Protein AF-A0A2V7I0S9-F1 (afdb_monomer)

Mean predicted aligned error: 13.34 Å

Sequence (158 aa):
MRDRRISWRKALILVVAVLVGMGAWGIYAGQEAQAGFPFLFISHFKCYKTTGTPLNEQVRLFDRFHGGTPSPSTGGELVTVKGSHHFCTQVRAKCFPGDSCESPFTAGSLDNGLNCYKITPSGPPVGVTIPVDDQFAEQNLTVGTAQFLCTPARISVD

Solvent-accessible surface area (backbone atoms only — not comparable to full-atom values): 9548 Å² total; per-residue (Å²): 136,86,83,79,75,75,53,65,69,61,55,50,53,50,52,52,52,50,52,53,55,55,54,53,55,58,52,57,62,53,53,64,68,59,65,67,66,88,71,69,70,61,50,48,69,51,73,41,85,50,81,65,74,76,43,83,47,78,48,70,45,72,51,99,87,31,50,70,67,92,48,97,88,43,55,39,39,54,28,37,36,35,26,54,42,31,40,26,36,55,41,74,61,51,69,47,91,97,63,63,70,48,66,50,43,67,76,66,61,81,48,39,30,31,42,23,20,37,42,47,66,75,69,79,55,70,71,47,75,44,84,45,76,57,102,86,50,76,46,78,44,72,40,57,63,73,52,65,53,71,40,86,36,78,60,85,84,131

Nearest PDB structures (foldseek):
  8cpz-assembly1_E  TM=1.850E-01  e=3.091E+00  Photorhabdus luminescens
  8cq0-assembly1_B  TM=1.819E-01  e=4.711E+00  Photorhabdus luminescens
  6u2l-assembly1_A  TM=1.803E-01  e=6.131E+00  Homo sapiens

Secondary structure (DSSP, 8-state):
-------HHHHHHHHHHHHHHHHHHHHHHHHHGGG--GGGGS--EEEEE---PPP-EEEEE--SSS-SS--SSSSSEEEEEEEEEEEEEEPS-EE-TTSPEE-----S-TTEEEEEEEEEESS-----EEEEE-SS-EEEEE-----EEEEEEE----

Structure (mmCIF, N/CA/C/O backbone):
data_AF-A0A2V7I0S9-F1
#
_entry.id   AF-A0A2V7I0S9-F1
#
loop_
_atom_site.group_PDB
_atom_site.id
_atom_site.type_symbol
_atom_site.label_atom_id
_atom_site.label_alt_id
_atom_site.label_comp_id
_atom_site.label_asym_id
_atom_site.label_entity_id
_atom_site.label_seq_id
_atom_site.pdbx_PDB_ins_code
_atom_site.Cartn_x
_atom_site.Cartn_y
_atom_site.Cartn_z
_atom_site.occupancy
_atom_site.B_iso_or_equiv
_atom_site.auth_seq_id
_atom_site.auth_comp_id
_atom_site.auth_asym_id
_atom_site.auth_atom_id
_atom_site.pdbx_PDB_model_num
ATOM 1 N N . MET A 1 1 ? 8.572 66.537 -50.761 1.00 39.47 1 MET A N 1
ATOM 2 C CA . MET A 1 1 ? 8.629 65.072 -50.555 1.00 39.47 1 MET A CA 1
ATOM 3 C C . MET A 1 1 ? 9.836 64.758 -49.687 1.00 39.47 1 MET A C 1
ATOM 5 O O . MET A 1 1 ? 10.947 65.037 -50.109 1.00 39.47 1 MET A O 1
ATOM 9 N N . ARG A 1 2 ? 9.633 64.315 -48.439 1.00 45.53 2 ARG A N 1
ATOM 10 C CA . ARG A 1 2 ? 10.722 64.060 -47.481 1.00 45.53 2 ARG A CA 1
ATOM 11 C C . ARG A 1 2 ? 11.053 62.567 -47.524 1.00 45.53 2 ARG A C 1
ATOM 13 O O . ARG A 1 2 ? 10.282 61.751 -47.030 1.00 45.53 2 ARG A O 1
ATOM 20 N N . ASP A 1 3 ? 12.162 62.245 -48.176 1.00 48.94 3 ASP A N 1
ATOM 21 C CA . ASP A 1 3 ? 12.610 60.883 -48.454 1.00 48.94 3 ASP A CA 1
ATOM 22 C C . ASP A 1 3 ? 13.102 60.222 -47.151 1.00 48.94 3 ASP A C 1
ATOM 24 O O . ASP A 1 3 ? 14.186 60.514 -46.640 1.00 48.94 3 ASP A O 1
ATOM 28 N N . ARG A 1 4 ? 12.265 59.379 -46.531 1.00 55.69 4 ARG A N 1
ATOM 29 C CA . ARG A 1 4 ? 12.634 58.593 -45.341 1.00 55.69 4 ARG A CA 1
ATOM 30 C C . ARG A 1 4 ? 13.461 57.392 -45.796 1.00 55.69 4 ARG A C 1
ATOM 32 O O . ARG A 1 4 ? 12.965 56.270 -45.833 1.00 55.69 4 ARG A O 1
ATOM 39 N N . ARG A 1 5 ? 14.743 57.606 -46.105 1.00 56.19 5 ARG A N 1
ATOM 40 C CA . ARG A 1 5 ? 15.691 56.493 -46.248 1.00 56.19 5 ARG A CA 1
ATOM 41 C C . ARG A 1 5 ? 15.907 55.864 -44.877 1.00 56.19 5 ARG A C 1
ATOM 43 O O . ARG A 1 5 ? 16.675 56.360 -44.053 1.00 56.19 5 ARG A O 1
ATOM 50 N N . ILE A 1 6 ? 15.167 54.792 -44.610 1.00 57.88 6 ILE A N 1
ATOM 51 C CA . ILE A 1 6 ? 15.359 53.945 -43.436 1.00 57.88 6 ILE A CA 1
ATOM 52 C C . ILE A 1 6 ? 16.801 53.444 -43.493 1.00 57.88 6 ILE A C 1
ATOM 54 O O . ILE A 1 6 ? 17.189 52.706 -44.396 1.00 57.88 6 ILE A O 1
ATOM 58 N N . SER A 1 7 ? 17.618 53.924 -42.554 1.00 71.56 7 SER A N 1
ATOM 59 C CA . SER A 1 7 ? 19.013 53.518 -42.431 1.00 71.56 7 SER A CA 1
ATOM 60 C C . SER A 1 7 ? 19.060 52.003 -42.287 1.00 71.56 7 SER A C 1
ATOM 62 O O . SER A 1 7 ? 18.492 51.450 -41.347 1.00 71.56 7 SER A O 1
ATOM 64 N N . TRP A 1 8 ? 19.739 51.340 -43.219 1.00 58.81 8 TRP A N 1
ATOM 65 C CA . TRP A 1 8 ? 19.815 49.881 -43.297 1.00 58.81 8 TRP A CA 1
ATOM 66 C C . TRP A 1 8 ? 20.321 49.257 -41.987 1.00 58.81 8 TRP A C 1
ATOM 68 O O . TRP A 1 8 ? 19.844 48.212 -41.566 1.00 58.81 8 TRP A O 1
ATOM 78 N N . ARG A 1 9 ? 21.179 49.984 -41.256 1.00 61.41 9 ARG A N 1
ATOM 79 C CA . ARG A 1 9 ? 21.635 49.626 -39.904 1.00 61.41 9 ARG A CA 1
ATOM 80 C C . ARG A 1 9 ? 20.488 49.533 -38.891 1.00 61.41 9 ARG A C 1
ATOM 82 O O . ARG A 1 9 ? 20.485 48.628 -38.069 1.00 61.41 9 ARG A O 1
ATOM 89 N N . LYS A 1 10 ? 19.495 50.427 -38.960 1.00 62.34 10 LYS A N 1
ATOM 90 C CA . LYS A 1 10 ? 18.310 50.398 -38.083 1.00 62.34 10 LYS A CA 1
ATOM 91 C C . LYS A 1 10 ? 17.384 49.227 -38.419 1.00 62.34 10 LYS A C 1
ATOM 93 O O . LYS A 1 10 ? 16.833 48.625 -37.505 1.00 62.34 10 LYS A O 1
ATOM 98 N N . ALA A 1 11 ? 17.252 48.884 -39.702 1.00 67.38 11 ALA A N 1
ATOM 99 C CA . ALA A 1 11 ? 16.494 47.706 -40.127 1.00 67.38 11 ALA A CA 1
ATOM 100 C C . ALA A 1 11 ? 17.166 46.405 -39.653 1.00 67.38 11 ALA A C 1
ATOM 102 O O . ALA A 1 11 ? 16.497 45.524 -39.127 1.00 67.38 11 ALA A O 1
ATOM 103 N N . LEU A 1 12 ? 18.496 46.325 -39.752 1.00 70.12 12 LEU A N 1
ATOM 104 C CA . LEU A 1 12 ? 19.274 45.156 -39.333 1.00 70.12 12 LEU A CA 1
ATOM 105 C C . LEU A 1 12 ? 19.216 44.933 -37.814 1.00 70.12 12 LEU A C 1
ATOM 107 O O . LEU A 1 12 ? 19.025 43.808 -37.368 1.00 70.12 12 LEU A O 1
ATOM 111 N N . ILE A 1 13 ? 19.283 46.009 -37.021 1.00 69.81 13 ILE A N 1
ATOM 112 C CA . ILE A 1 13 ? 19.115 45.943 -35.559 1.00 69.81 13 ILE A CA 1
ATOM 113 C C . ILE A 1 13 ? 17.717 45.432 -35.185 1.00 69.81 13 ILE A C 1
ATOM 115 O O . ILE A 1 13 ? 17.594 44.601 -34.290 1.00 69.81 13 ILE A O 1
ATOM 119 N N . LEU A 1 14 ? 16.669 45.883 -35.884 1.00 67.44 14 LEU A N 1
ATOM 120 C CA . LEU A 1 14 ? 15.302 45.417 -35.633 1.00 67.44 14 LEU A CA 1
ATOM 121 C C . LEU A 1 14 ? 15.120 43.937 -35.984 1.00 67.44 14 LEU A C 1
ATOM 123 O O . LEU A 1 14 ? 14.502 43.211 -35.213 1.00 67.44 14 LEU A O 1
ATOM 127 N N . VAL A 1 15 ? 15.696 43.466 -37.093 1.00 67.31 15 VAL A N 1
ATOM 128 C CA . VAL A 1 15 ? 15.629 42.047 -37.482 1.00 67.31 15 VAL A CA 1
ATOM 129 C C . VAL A 1 15 ? 16.353 41.161 -36.466 1.00 67.31 15 VAL A C 1
ATOM 131 O O . VAL A 1 15 ? 15.804 40.146 -36.047 1.00 67.31 15 VAL A O 1
ATOM 134 N N . VAL A 1 16 ? 17.541 41.563 -36.004 1.00 65.75 16 VAL A N 1
ATOM 135 C CA . VAL A 1 16 ? 18.278 40.816 -34.971 1.00 65.75 16 VAL A CA 1
ATOM 136 C C . VAL A 1 16 ? 17.509 40.804 -33.646 1.00 65.75 16 VAL A C 1
ATOM 138 O O . VAL A 1 16 ? 17.393 39.752 -33.027 1.00 65.75 16 VAL A O 1
ATOM 141 N N . ALA A 1 17 ? 16.920 41.931 -33.232 1.00 63.31 17 ALA A N 1
ATOM 142 C CA . ALA A 1 17 ? 16.126 41.999 -32.004 1.00 63.31 17 ALA A CA 1
ATOM 143 C C . ALA A 1 17 ? 14.880 41.095 -32.055 1.00 63.31 17 ALA A C 1
ATOM 145 O O . ALA A 1 17 ? 14.563 40.431 -31.069 1.00 63.31 17 ALA A O 1
ATOM 146 N N . VAL A 1 18 ? 14.204 41.018 -33.207 1.00 59.91 18 VAL A N 1
ATOM 147 C CA . VAL A 1 18 ? 13.047 40.130 -33.405 1.00 59.91 18 VAL A CA 1
ATOM 148 C C . VAL A 1 18 ? 13.470 38.659 -33.404 1.00 59.91 18 VAL A C 1
ATOM 150 O O . VAL A 1 18 ? 12.821 37.849 -32.749 1.00 59.91 18 VAL A O 1
ATOM 153 N N . LEU A 1 19 ? 14.580 38.308 -34.062 1.00 57.56 19 LEU A N 1
ATOM 154 C CA . LEU A 1 19 ? 15.083 36.929 -34.090 1.00 57.56 19 LEU A CA 1
ATOM 155 C C . LEU A 1 19 ? 15.560 36.448 -32.709 1.00 57.56 19 LEU A C 1
ATOM 157 O O . LEU A 1 19 ? 15.292 35.308 -32.339 1.00 57.56 19 LEU A O 1
ATOM 161 N N . VAL A 1 20 ? 16.193 37.318 -31.912 1.00 58.31 20 VAL A N 1
ATOM 162 C CA . VAL A 1 20 ? 16.571 37.007 -30.520 1.00 58.31 20 VAL A CA 1
ATOM 163 C C . VAL A 1 20 ? 15.331 36.885 -29.625 1.00 58.31 20 VAL A C 1
ATOM 165 O O . VAL A 1 20 ? 15.254 35.965 -28.813 1.00 58.31 20 VAL A O 1
ATOM 168 N N . GLY A 1 21 ? 14.328 37.751 -29.807 1.00 55.81 21 GLY A N 1
ATOM 169 C CA . GLY A 1 21 ? 13.059 37.671 -29.077 1.00 55.81 21 GLY A CA 1
ATOM 170 C C . GLY A 1 21 ? 12.267 36.392 -29.377 1.00 55.81 21 GLY A C 1
ATOM 171 O O . GLY A 1 21 ? 11.754 35.762 -28.457 1.00 55.81 21 GLY A O 1
ATOM 172 N N . MET A 1 22 ? 12.218 35.964 -30.643 1.00 57.44 22 MET A N 1
ATOM 173 C CA . MET A 1 22 ? 11.533 34.733 -31.063 1.00 57.44 22 MET A CA 1
ATOM 174 C C . MET A 1 22 ? 12.296 33.461 -30.659 1.00 57.44 22 MET A C 1
ATOM 176 O O . MET A 1 22 ? 11.672 32.483 -30.251 1.00 57.44 22 MET A O 1
ATOM 180 N N . GLY A 1 23 ? 13.633 33.477 -30.701 1.00 51.59 23 GLY A N 1
ATOM 181 C CA . GLY A 1 23 ? 14.463 32.364 -30.227 1.00 51.59 23 GLY A CA 1
ATOM 182 C C . GLY A 1 23 ? 14.363 32.141 -28.715 1.00 51.59 23 GLY A C 1
ATOM 183 O O . GLY A 1 23 ? 14.367 31.000 -28.265 1.00 51.59 23 GLY A O 1
ATOM 184 N N . ALA A 1 24 ? 14.197 33.211 -27.929 1.00 50.34 24 ALA A N 1
ATOM 185 C CA . ALA A 1 24 ? 14.044 33.105 -26.481 1.00 50.34 24 ALA A CA 1
ATOM 186 C C . ALA A 1 24 ? 12.728 32.415 -26.077 1.00 50.34 24 ALA A C 1
ATOM 188 O O . ALA A 1 24 ? 12.737 31.589 -25.171 1.00 50.34 24 ALA A O 1
ATOM 189 N N . TRP A 1 25 ? 11.610 32.681 -26.765 1.00 48.59 25 TRP A N 1
ATOM 190 C CA . TRP A 1 25 ? 10.306 32.077 -26.436 1.00 48.59 25 TRP A CA 1
ATOM 191 C C . TRP A 1 25 ? 10.246 30.573 -26.745 1.00 48.59 25 TRP A C 1
ATOM 193 O O . TRP A 1 25 ? 9.629 29.818 -25.995 1.00 48.59 25 TRP A O 1
ATOM 203 N N . GLY A 1 26 ? 10.931 30.122 -27.802 1.00 46.56 26 GLY A N 1
ATOM 204 C CA . GLY A 1 26 ? 11.018 28.698 -28.150 1.00 46.56 26 GLY A CA 1
ATOM 205 C C . GLY A 1 26 ? 11.788 27.851 -27.128 1.00 46.56 26 GLY A C 1
ATOM 206 O O . GLY A 1 26 ? 11.513 26.662 -26.994 1.00 46.56 26 GLY A O 1
ATOM 207 N N . ILE A 1 27 ? 12.708 28.457 -26.369 1.00 48.94 27 ILE A N 1
ATOM 208 C CA . ILE A 1 27 ? 13.489 27.762 -25.332 1.00 48.94 27 ILE A CA 1
ATOM 209 C C . ILE A 1 27 ? 12.665 27.593 -24.044 1.00 48.94 27 ILE A C 1
ATOM 211 O O . ILE A 1 27 ? 12.724 26.532 -23.425 1.00 48.94 27 ILE A O 1
ATOM 215 N N . TYR A 1 28 ? 11.826 28.571 -23.677 1.00 47.78 28 TYR A N 1
ATOM 216 C CA . TYR A 1 28 ? 10.944 28.448 -22.505 1.00 47.78 28 TYR A CA 1
ATOM 217 C C . TYR A 1 28 ? 9.841 27.395 -22.700 1.00 47.78 28 TYR A C 1
ATOM 219 O O . TYR A 1 28 ? 9.570 26.628 -21.781 1.00 47.78 28 TYR A O 1
ATOM 227 N N . ALA A 1 29 ? 9.264 27.280 -23.903 1.00 47.88 29 ALA A N 1
ATOM 228 C CA . ALA A 1 29 ? 8.284 26.228 -24.204 1.00 47.88 29 ALA A CA 1
ATOM 229 C C . ALA A 1 29 ? 8.909 24.814 -24.244 1.00 47.88 29 ALA A C 1
ATOM 231 O O . ALA A 1 29 ? 8.235 23.828 -23.957 1.00 47.88 29 ALA A O 1
ATOM 232 N N . GLY A 1 30 ? 10.208 24.707 -24.555 1.00 42.78 30 GLY A N 1
ATOM 233 C CA . GLY A 1 30 ? 10.956 23.446 -24.504 1.00 42.78 30 GLY A CA 1
ATOM 234 C C . GLY A 1 30 ? 11.322 22.992 -23.086 1.00 42.78 30 GLY A C 1
ATOM 235 O O . GLY A 1 30 ? 11.440 21.791 -22.849 1.00 42.78 30 GLY A O 1
ATOM 236 N N . GLN A 1 31 ? 11.453 23.918 -22.128 1.00 44.06 31 GLN A N 1
ATOM 237 C CA . GLN A 1 31 ? 11.723 23.574 -20.725 1.00 44.06 31 GLN A CA 1
ATOM 238 C C . GLN A 1 31 ? 10.498 23.008 -19.995 1.00 44.06 31 GLN A C 1
ATOM 240 O O . GLN A 1 31 ? 10.674 22.169 -19.114 1.00 44.06 31 GLN A O 1
ATOM 245 N N . GLU A 1 32 ? 9.269 23.376 -20.376 1.00 46.78 32 GLU A N 1
ATOM 246 C CA . GLU A 1 32 ? 8.067 22.743 -19.803 1.00 46.78 32 GLU A CA 1
ATOM 247 C C . GLU A 1 32 ? 7.857 21.304 -20.306 1.00 46.78 32 GLU A C 1
ATOM 249 O O . GLU A 1 32 ? 7.313 20.473 -19.583 1.00 46.78 32 GLU A O 1
ATOM 254 N N . ALA A 1 33 ? 8.393 20.950 -21.481 1.00 45.28 33 ALA A N 1
ATOM 255 C CA . ALA A 1 33 ? 8.423 19.563 -21.954 1.00 45.28 33 ALA A CA 1
ATOM 256 C C . ALA A 1 33 ? 9.435 18.680 -21.188 1.00 45.28 33 ALA A C 1
ATOM 258 O O . ALA A 1 33 ? 9.330 17.456 -21.226 1.00 45.28 33 ALA A O 1
ATOM 259 N N . GLN A 1 34 ? 10.385 19.277 -20.455 1.00 44.62 34 GLN A N 1
ATOM 260 C CA . GLN A 1 34 ? 11.312 18.566 -19.560 1.00 44.62 34 GLN A CA 1
ATOM 261 C C . GLN A 1 34 ? 10.822 18.489 -18.103 1.00 44.62 34 GLN A C 1
ATOM 263 O O . GLN A 1 34 ? 11.542 17.991 -17.240 1.00 44.62 34 GLN A O 1
ATOM 268 N N . ALA A 1 35 ? 9.593 18.933 -17.818 1.00 41.41 35 ALA A N 1
ATOM 269 C CA . ALA A 1 35 ? 8.934 18.702 -16.532 1.00 41.41 35 ALA A CA 1
ATOM 270 C C . ALA A 1 35 ? 8.202 17.341 -16.449 1.00 41.41 35 ALA A C 1
ATOM 272 O O . ALA A 1 35 ? 7.577 17.043 -15.432 1.00 41.41 35 ALA A O 1
ATOM 273 N N . GLY A 1 36 ? 8.300 16.480 -17.471 1.00 41.78 36 GLY A N 1
ATOM 274 C CA . GLY A 1 36 ? 8.209 15.030 -17.262 1.00 41.78 36 GLY A CA 1
ATOM 275 C C . GLY A 1 36 ? 9.558 14.597 -16.691 1.00 41.78 36 GLY A C 1
ATOM 276 O O . GLY A 1 36 ? 10.577 14.835 -17.320 1.00 41.78 36 GLY A O 1
ATOM 277 N N . PHE A 1 37 ? 9.697 14.083 -15.472 1.00 51.31 37 PHE A N 1
ATOM 278 C CA . PHE A 1 37 ? 9.026 12.904 -14.948 1.00 51.31 37 PHE A CA 1
ATOM 279 C C . PHE A 1 37 ? 8.946 12.968 -13.406 1.00 51.31 37 PHE A C 1
ATOM 281 O O . PHE A 1 37 ? 9.938 12.686 -12.731 1.00 51.31 37 PHE A O 1
ATOM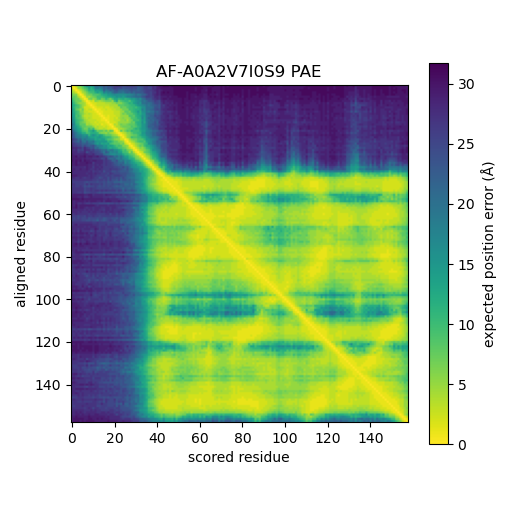 288 N N . PRO A 1 38 ? 7.781 13.254 -12.800 1.00 48.59 38 PRO A N 1
ATOM 289 C CA . PRO A 1 38 ? 7.607 13.115 -11.350 1.00 48.59 38 PRO A CA 1
ATOM 290 C C . PRO A 1 38 ? 7.592 11.646 -10.866 1.00 48.59 38 PRO A C 1
ATOM 292 O O . PRO A 1 38 ? 7.627 11.400 -9.664 1.00 48.59 38 PRO A O 1
ATOM 295 N N . PHE A 1 39 ? 7.581 10.663 -11.776 1.00 52.84 39 PHE A N 1
ATOM 296 C CA . PHE A 1 39 ? 7.544 9.228 -11.452 1.00 52.84 39 PHE A CA 1
ATOM 297 C C . PHE A 1 39 ? 8.896 8.623 -11.031 1.00 52.84 39 PHE A C 1
ATOM 299 O O . PHE A 1 39 ? 8.931 7.504 -10.530 1.00 52.84 39 PHE A O 1
ATOM 306 N N . LEU A 1 40 ? 10.016 9.338 -11.194 1.00 51.75 40 LEU A N 1
ATOM 307 C CA . LEU A 1 40 ? 11.364 8.770 -11.016 1.00 51.75 40 LEU A CA 1
ATOM 308 C C . LEU A 1 40 ? 11.800 8.546 -9.556 1.00 51.75 40 LEU A C 1
ATOM 310 O O . LEU A 1 40 ? 12.923 8.107 -9.330 1.00 51.75 40 LEU A O 1
ATOM 314 N N . PHE A 1 41 ? 10.952 8.833 -8.565 1.00 61.84 41 PHE A N 1
ATOM 315 C CA . PHE A 1 41 ? 11.356 8.829 -7.150 1.00 61.84 41 PHE A CA 1
ATOM 316 C C . PHE A 1 41 ? 10.657 7.779 -6.277 1.00 61.84 41 PHE A C 1
ATOM 318 O O . PHE A 1 41 ? 10.853 7.774 -5.061 1.00 61.84 41 PHE A O 1
ATOM 325 N N . ILE A 1 42 ? 9.853 6.886 -6.862 1.00 69.00 42 ILE A N 1
ATOM 326 C CA . ILE A 1 42 ? 9.182 5.809 -6.122 1.00 69.00 42 ILE A CA 1
ATOM 327 C C . ILE A 1 42 ? 9.811 4.470 -6.512 1.00 69.00 42 ILE A C 1
ATOM 329 O O . ILE A 1 42 ? 9.856 4.115 -7.687 1.00 69.00 42 ILE A O 1
ATOM 333 N N . SER A 1 43 ? 10.303 3.725 -5.518 1.00 81.31 43 SER A N 1
ATOM 334 C CA . SER A 1 43 ? 10.896 2.405 -5.737 1.00 81.31 43 SER A CA 1
ATOM 335 C C . SER A 1 43 ? 9.870 1.393 -6.238 1.00 81.31 43 SER A C 1
ATOM 337 O O . SER A 1 43 ? 8.690 1.439 -5.890 1.00 81.31 43 SER A O 1
ATOM 339 N N . HIS A 1 44 ? 10.343 0.395 -6.979 1.00 86.88 44 HIS A N 1
ATOM 340 C CA . HIS A 1 44 ? 9.571 -0.823 -7.201 1.00 86.88 44 HIS A CA 1
ATOM 341 C C . HIS A 1 44 ? 9.574 -1.654 -5.914 1.00 86.88 44 HIS A C 1
ATOM 343 O O . HIS A 1 44 ? 10.609 -1.773 -5.254 1.00 86.88 44 HIS A O 1
ATOM 349 N N . PHE A 1 45 ? 8.441 -2.264 -5.571 1.00 90.38 45 PHE A N 1
ATOM 350 C CA . PHE A 1 45 ? 8.314 -3.101 -4.380 1.00 90.38 45 PHE A CA 1
ATOM 351 C C . PHE A 1 45 ? 7.927 -4.532 -4.742 1.00 90.38 45 PHE A C 1
ATOM 353 O O . PHE A 1 45 ? 7.059 -4.766 -5.580 1.00 90.38 45 PHE A O 1
ATOM 360 N N . LYS A 1 46 ? 8.550 -5.498 -4.067 1.00 92.94 46 LYS A N 1
ATOM 361 C CA . LYS A 1 46 ? 8.161 -6.908 -4.113 1.00 92.94 46 LYS A CA 1
ATOM 362 C C . LYS A 1 46 ? 7.613 -7.312 -2.755 1.00 92.94 46 LYS A C 1
ATOM 364 O O . LYS A 1 46 ? 8.312 -7.195 -1.753 1.00 92.94 46 LYS A O 1
ATOM 369 N N . CYS A 1 47 ? 6.374 -7.792 -2.740 1.00 95.62 47 CYS A N 1
ATOM 370 C CA . CYS A 1 47 ? 5.654 -8.129 -1.519 1.00 95.62 47 CYS A CA 1
ATOM 371 C C . CYS A 1 47 ? 5.631 -9.637 -1.255 1.00 95.62 47 CYS A C 1
ATOM 373 O O . CYS A 1 47 ? 5.434 -10.446 -2.160 1.00 95.62 47 CYS A O 1
ATOM 375 N N . TYR A 1 48 ? 5.787 -9.999 0.011 1.00 95.38 48 TYR A N 1
ATOM 376 C CA . TYR A 1 48 ? 5.742 -11.355 0.534 1.00 95.38 48 TYR A CA 1
ATOM 377 C C . TYR A 1 48 ? 4.568 -11.467 1.494 1.00 95.38 48 TYR A C 1
ATOM 379 O O . TYR A 1 48 ? 4.301 -10.547 2.265 1.00 95.38 48 TYR A O 1
ATOM 387 N N . LYS A 1 49 ? 3.846 -12.587 1.449 1.00 96.69 49 LYS A N 1
ATOM 388 C CA . LYS A 1 49 ? 2.801 -12.875 2.432 1.00 96.69 49 LYS A CA 1
ATOM 389 C C . LYS A 1 49 ? 3.431 -13.015 3.814 1.00 96.69 49 LYS A C 1
ATOM 391 O O . LYS A 1 49 ? 4.435 -13.707 3.962 1.00 96.69 49 LYS A O 1
ATOM 396 N N . THR A 1 50 ? 2.808 -12.406 4.811 1.00 93.06 50 THR A N 1
ATOM 397 C CA . THR A 1 50 ? 3.232 -12.506 6.205 1.00 93.06 50 THR A CA 1
ATOM 398 C C . THR A 1 50 ? 2.177 -13.197 7.056 1.00 93.06 50 THR A C 1
ATOM 400 O O . THR A 1 50 ? 1.001 -13.313 6.700 1.00 93.06 50 THR A O 1
ATOM 403 N N . THR A 1 51 ? 2.629 -13.681 8.205 1.00 89.19 51 THR A N 1
ATOM 404 C CA . THR A 1 51 ? 1.791 -14.101 9.324 1.00 89.19 51 THR A CA 1
ATOM 405 C C . THR A 1 51 ? 2.282 -13.369 10.559 1.00 89.19 51 THR A C 1
ATOM 407 O O . THR A 1 51 ? 3.484 -13.164 10.711 1.00 89.19 51 THR A O 1
ATOM 410 N N . GLY A 1 52 ? 1.380 -12.991 11.454 1.00 82.00 52 GLY A N 1
ATOM 411 C CA . GLY A 1 52 ? 1.758 -12.298 12.676 1.00 82.00 52 GLY A CA 1
ATOM 412 C C . GLY A 1 52 ? 0.577 -12.108 13.608 1.00 82.00 52 GLY A C 1
ATOM 413 O O . GLY A 1 52 ? -0.537 -12.559 13.327 1.00 82.00 52 GLY A O 1
ATOM 414 N N . THR A 1 53 ? 0.833 -11.428 14.720 1.00 83.44 53 THR A N 1
ATOM 415 C CA . THR A 1 53 ? -0.184 -11.127 15.723 1.00 83.44 53 THR A CA 1
ATOM 416 C C . THR A 1 53 ? -1.291 -10.261 15.114 1.00 83.44 53 THR A C 1
ATOM 418 O O . THR A 1 53 ? -0.992 -9.241 14.483 1.00 83.44 53 THR A O 1
ATOM 421 N N . PRO A 1 54 ? -2.570 -10.636 15.280 1.00 81.75 54 PRO A N 1
ATOM 422 C CA . PRO A 1 54 ? -3.675 -9.777 14.888 1.00 81.75 54 PRO A CA 1
ATOM 423 C C . PRO A 1 54 ? -3.615 -8.437 15.626 1.00 81.75 54 PRO A C 1
ATOM 425 O O . PRO A 1 54 ? -3.476 -8.401 16.846 1.00 81.75 54 PRO A O 1
ATOM 428 N N . LEU A 1 55 ? -3.771 -7.348 14.879 1.00 84.81 55 LEU A N 1
ATOM 429 C CA . LEU A 1 55 ? -4.064 -6.021 15.416 1.00 84.81 55 LEU A CA 1
ATOM 430 C C . LEU A 1 55 ? -5.584 -5.783 15.344 1.00 84.81 55 LEU A C 1
ATOM 432 O O . LEU A 1 55 ? -6.273 -6.457 14.576 1.00 84.81 55 LEU A O 1
ATOM 436 N N . ASN A 1 56 ? -6.129 -4.867 16.145 1.00 91.88 56 ASN A N 1
ATOM 437 C CA . ASN A 1 56 ? -7.524 -4.406 16.039 1.00 91.88 56 ASN A CA 1
ATOM 438 C C . ASN A 1 56 ? -7.620 -2.904 16.338 1.00 91.88 56 ASN A C 1
ATOM 440 O O . ASN A 1 56 ? -8.502 -2.456 17.066 1.00 91.88 56 ASN A O 1
ATOM 444 N N . GLU A 1 57 ? -6.688 -2.138 15.783 1.00 95.19 57 GLU A N 1
ATOM 445 C CA . GLU A 1 57 ? -6.563 -0.708 16.055 1.00 95.19 57 GLU A CA 1
ATOM 446 C C . GLU A 1 57 ? -7.405 0.107 15.082 1.00 95.19 57 GLU A C 1
ATOM 448 O O . GLU A 1 57 ? -7.435 -0.182 13.886 1.00 95.19 57 GLU A O 1
ATOM 453 N N . GLN A 1 58 ? -8.085 1.137 15.578 1.00 95.81 58 GLN A N 1
ATOM 454 C CA . GLN A 1 58 ? -8.807 2.071 14.720 1.00 95.81 58 GLN A CA 1
ATOM 455 C C . GLN A 1 58 ? -7.918 3.255 14.366 1.00 95.81 58 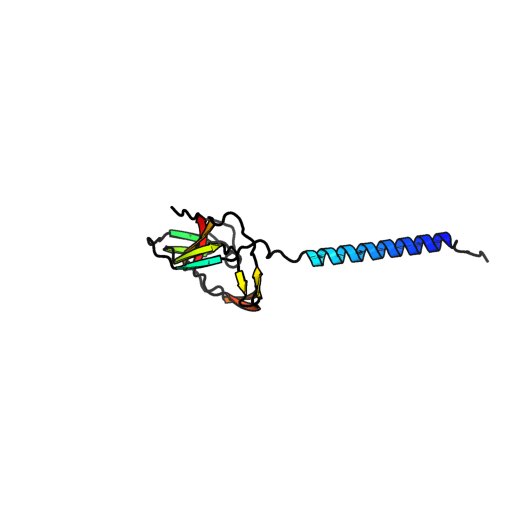GLN A C 1
ATOM 457 O O . GLN A 1 58 ? -7.334 3.892 15.240 1.00 95.81 58 GLN A O 1
ATOM 462 N N . VAL A 1 59 ? -7.852 3.576 13.077 1.00 95.38 59 VAL A N 1
ATOM 463 C CA . VAL A 1 59 ? -7.114 4.735 12.572 1.00 95.38 59 VAL A CA 1
ATOM 464 C C . VAL A 1 59 ? -7.957 5.472 11.552 1.00 95.38 59 VAL A C 1
ATOM 466 O O . VAL A 1 59 ? -8.745 4.869 10.824 1.00 95.38 59 VAL A O 1
ATOM 469 N N . ARG A 1 60 ? -7.785 6.790 11.492 1.00 95.56 60 ARG A N 1
ATOM 470 C CA . ARG A 1 60 ? -8.429 7.621 10.483 1.00 95.56 60 ARG A CA 1
ATOM 471 C C . ARG A 1 60 ? -7.417 7.988 9.410 1.00 95.56 60 ARG A C 1
ATOM 473 O O . ARG A 1 60 ? -6.386 8.582 9.718 1.00 95.56 60 ARG A O 1
ATOM 480 N N . LEU A 1 61 ? -7.706 7.599 8.177 1.00 95.25 61 LEU A N 1
ATOM 481 C CA . LEU A 1 61 ? -6.846 7.802 7.022 1.00 95.25 61 LEU A CA 1
ATOM 482 C C . LEU A 1 61 ? -7.388 8.941 6.167 1.00 95.25 61 LEU A C 1
ATOM 484 O O . LEU A 1 61 ? -8.594 9.073 5.981 1.00 95.25 61 LEU A O 1
ATOM 488 N N . PHE A 1 62 ? -6.478 9.761 5.658 1.00 95.00 62 PHE A N 1
ATOM 489 C CA . PHE A 1 62 ? -6.790 10.870 4.771 1.00 95.00 62 PHE A CA 1
ATOM 490 C C . PHE A 1 62 ? -5.989 10.670 3.495 1.00 95.00 62 PHE A C 1
ATOM 492 O O . PHE A 1 62 ? -4.761 10.586 3.538 1.00 95.00 62 PHE A O 1
ATOM 499 N N . ASP A 1 63 ? -6.684 10.569 2.371 1.00 93.31 63 ASP A N 1
ATOM 500 C CA . ASP A 1 63 ? -6.072 10.374 1.064 1.00 93.31 63 ASP A CA 1
ATOM 501 C C . ASP A 1 63 ? -6.841 11.154 -0.013 1.00 93.31 63 ASP A C 1
ATOM 503 O O . ASP A 1 63 ? -7.731 11.957 0.272 1.00 93.31 63 ASP A O 1
ATOM 507 N N . ARG A 1 64 ? -6.470 10.947 -1.277 1.00 91.38 64 ARG A N 1
ATOM 508 C CA . ARG A 1 64 ? -7.081 11.643 -2.417 1.00 91.38 64 ARG A CA 1
ATOM 509 C C . ARG A 1 64 ? -8.567 11.319 -2.639 1.00 91.38 64 ARG A C 1
ATOM 511 O O . ARG A 1 64 ? -9.211 12.031 -3.403 1.00 91.38 64 ARG A O 1
ATOM 518 N N . PHE A 1 65 ? -9.082 10.245 -2.043 1.00 92.19 65 PHE A N 1
ATOM 519 C CA . PHE A 1 65 ? -10.472 9.796 -2.145 1.00 92.19 65 PHE A CA 1
ATOM 520 C C . PHE A 1 65 ? -11.259 10.100 -0.864 1.00 92.19 65 PHE A C 1
ATOM 522 O O . PHE A 1 65 ? -12.456 10.371 -0.924 1.00 92.19 65 PHE A O 1
ATOM 529 N N . HIS A 1 66 ? -10.580 10.130 0.282 1.00 91.62 66 HIS A N 1
ATOM 530 C CA . HIS A 1 66 ? -11.153 10.398 1.594 1.00 91.62 66 HIS A CA 1
ATOM 531 C C . HIS A 1 66 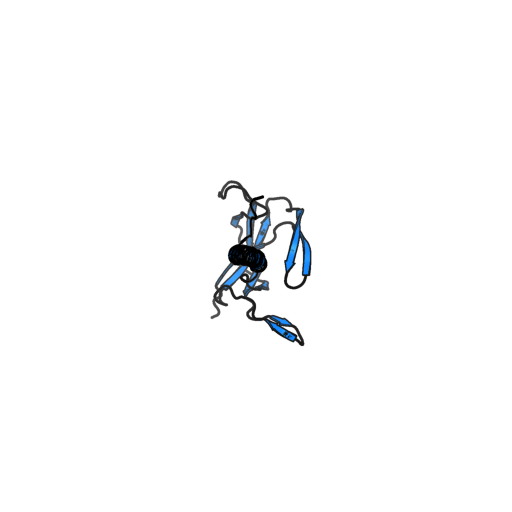? -10.520 11.653 2.204 1.00 91.62 66 HIS A C 1
ATOM 533 O O . HIS A 1 66 ? -9.558 11.593 2.970 1.00 91.62 66 HIS A O 1
ATOM 539 N N . GLY A 1 67 ? -11.067 12.810 1.827 1.00 90.12 67 GLY A N 1
ATOM 540 C CA . GLY A 1 67 ? -10.580 14.123 2.251 1.00 90.12 67 GLY A CA 1
ATOM 541 C C . GLY A 1 67 ? -11.221 14.662 3.536 1.00 90.12 67 GLY A C 1
ATOM 542 O O . GLY A 1 67 ? -11.737 13.931 4.379 1.00 90.12 67 GLY A O 1
ATOM 543 N N . GLY A 1 68 ? -11.207 15.988 3.674 1.00 90.75 68 GLY A N 1
ATOM 544 C CA . GLY A 1 68 ? -11.632 16.712 4.876 1.00 90.75 68 GLY A CA 1
ATOM 545 C C . GLY A 1 68 ? -10.444 17.177 5.719 1.00 90.75 68 GLY A C 1
ATOM 546 O O . GLY A 1 68 ? -9.306 16.782 5.479 1.00 90.75 68 GLY A O 1
ATOM 547 N N . THR A 1 69 ? -10.698 18.048 6.695 1.00 93.31 69 THR A N 1
ATOM 548 C CA . THR A 1 69 ? -9.647 18.543 7.595 1.00 93.31 69 THR A CA 1
ATOM 549 C C . THR A 1 69 ? -9.112 17.394 8.456 1.00 93.31 69 THR A C 1
ATOM 551 O O . THR A 1 69 ? -9.917 16.779 9.163 1.00 93.31 69 THR A O 1
ATOM 554 N N . PRO A 1 70 ? -7.790 17.114 8.445 1.00 95.31 70 PRO A N 1
ATOM 555 C CA . PRO A 1 70 ? -7.197 16.087 9.292 1.00 95.31 70 PRO A CA 1
ATOM 556 C C . PRO A 1 70 ? -7.538 16.300 10.767 1.00 95.31 70 PRO A C 1
ATOM 558 O O . PRO A 1 70 ? -7.210 17.327 11.360 1.00 95.31 70 PRO A O 1
ATOM 561 N N . SER A 1 71 ? -8.232 15.330 11.352 1.00 94.12 71 SER A N 1
ATOM 562 C CA . SER A 1 71 ? -8.714 15.359 12.732 1.00 94.12 71 SER A CA 1
ATOM 563 C C . SER A 1 71 ? -8.930 13.927 13.217 1.00 94.12 71 SER A C 1
ATOM 565 O O . SER A 1 71 ? -9.398 13.112 12.431 1.00 94.12 71 SER A O 1
ATOM 567 N N . PRO A 1 72 ? -8.672 13.585 14.490 1.00 92.75 72 PRO A N 1
ATOM 568 C CA . PRO A 1 72 ? -8.973 12.249 15.013 1.00 92.75 72 PRO A CA 1
ATOM 569 C C . PRO A 1 72 ? -10.466 11.879 14.945 1.00 92.75 72 PRO A C 1
ATOM 571 O O . PRO A 1 72 ? -10.821 10.712 14.765 1.00 92.75 72 PRO A O 1
ATOM 574 N N . SER A 1 73 ? -11.361 12.864 15.065 1.00 92.75 73 SER A N 1
ATOM 575 C CA . SER A 1 73 ? -12.806 12.642 15.213 1.00 92.75 73 SER A CA 1
ATOM 576 C C . SER A 1 73 ? -13.625 12.879 13.941 1.00 92.75 73 SER A C 1
ATOM 578 O O . SER A 1 73 ? -14.754 12.399 13.862 1.00 92.75 73 SER A O 1
ATOM 580 N N . THR A 1 74 ? -13.090 13.584 12.942 1.00 92.00 74 THR A N 1
ATOM 581 C CA . THR A 1 74 ? -13.850 14.040 11.762 1.00 92.00 74 THR A CA 1
ATOM 582 C C . THR A 1 74 ? -13.042 13.942 10.471 1.00 92.00 74 THR A C 1
ATOM 584 O O . THR A 1 74 ? -11.816 13.983 10.508 1.00 92.00 74 THR A O 1
ATOM 587 N N . GLY A 1 75 ? -13.730 13.889 9.325 1.00 91.19 75 GLY A N 1
ATOM 588 C CA . GLY A 1 75 ? -13.102 13.767 8.003 1.00 91.19 75 GLY A CA 1
ATOM 589 C C . GLY A 1 75 ? -12.494 12.384 7.756 1.00 91.19 75 GLY A C 1
ATOM 590 O O . GLY A 1 75 ? -12.635 11.489 8.590 1.00 91.19 75 GLY A O 1
ATOM 591 N N . GLY A 1 76 ? -11.831 12.213 6.614 1.00 93.19 76 GLY A N 1
ATOM 592 C CA . GLY A 1 76 ? -11.124 10.989 6.250 1.00 93.19 76 GLY A CA 1
ATOM 593 C C . GLY A 1 76 ? -12.001 9.737 6.269 1.00 93.19 76 GLY A C 1
ATOM 594 O O . GLY A 1 76 ? -13.229 9.788 6.367 1.00 93.19 76 GLY A O 1
ATOM 595 N N . GLU A 1 77 ? -11.344 8.589 6.222 1.00 94.50 77 GLU A N 1
ATOM 596 C CA . GLU A 1 77 ? -11.955 7.279 6.386 1.00 94.50 77 GLU A CA 1
ATOM 597 C C . GLU A 1 77 ? -11.525 6.674 7.723 1.00 94.50 77 GLU A C 1
ATOM 599 O O . GLU A 1 77 ? -10.334 6.608 8.023 1.00 94.50 77 GLU A O 1
ATOM 604 N N . LEU A 1 78 ? -12.480 6.217 8.538 1.00 95.25 78 LEU A N 1
ATOM 605 C CA . LEU A 1 78 ? -12.164 5.442 9.735 1.00 95.25 78 LEU A CA 1
ATOM 606 C C . LEU A 1 78 ? -12.000 3.972 9.341 1.00 95.25 78 LEU A C 1
ATOM 608 O O . LEU A 1 78 ? -12.930 3.354 8.838 1.00 95.25 78 LEU A O 1
ATOM 612 N N . VAL A 1 79 ? -10.841 3.381 9.603 1.00 95.56 79 VAL A N 1
ATOM 613 C CA . VAL A 1 79 ? -10.578 1.976 9.277 1.00 95.56 79 VAL A CA 1
ATOM 614 C C . VAL A 1 79 ? -10.123 1.217 10.512 1.00 95.56 79 VAL A C 1
ATOM 616 O O . VAL A 1 79 ? -9.480 1.772 11.402 1.00 95.56 79 VAL A O 1
ATOM 619 N N . THR A 1 80 ? -10.431 -0.079 10.565 1.00 96.56 80 THR A N 1
ATOM 620 C CA . THR A 1 80 ? -9.829 -0.975 11.562 1.00 96.56 80 THR A CA 1
ATOM 621 C C . THR A 1 80 ? -8.648 -1.716 10.951 1.00 96.56 80 THR A C 1
ATOM 623 O O . THR A 1 80 ? -8.832 -2.526 10.040 1.00 96.56 80 THR A O 1
ATOM 626 N N . VAL A 1 81 ? -7.451 -1.473 11.477 1.00 95.69 81 VAL A N 1
ATOM 627 C CA . VAL A 1 81 ? -6.212 -2.171 11.138 1.00 95.69 81 VAL A CA 1
ATOM 628 C C . VAL A 1 81 ? -6.216 -3.544 11.797 1.00 95.69 81 VAL A C 1
ATOM 630 O O . VAL A 1 81 ? -6.330 -3.673 13.017 1.00 95.69 81 VAL A O 1
ATOM 633 N N . LYS A 1 82 ? -6.121 -4.577 10.962 1.00 93.31 82 LYS A N 1
ATOM 634 C CA . LYS A 1 82 ? -6.005 -5.977 11.368 1.00 93.31 82 LYS A CA 1
ATOM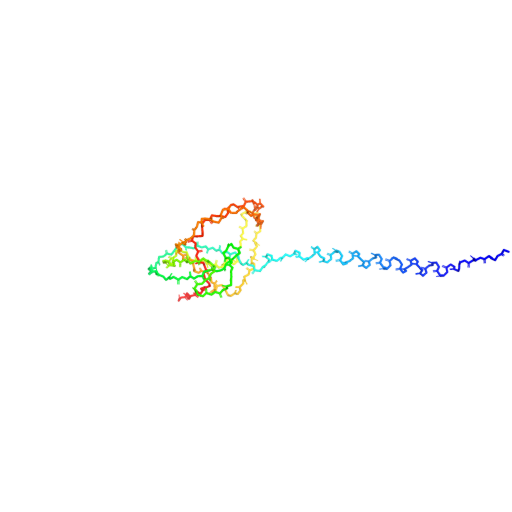 635 C C . LYS A 1 82 ? -4.527 -6.383 11.395 1.00 93.31 82 LYS A C 1
ATOM 637 O O . LYS A 1 82 ? -3.644 -5.547 11.516 1.00 93.31 82 LYS A O 1
ATOM 642 N N . GLY A 1 83 ? -4.211 -7.668 11.292 1.00 91.31 83 GLY A N 1
ATOM 643 C CA . GLY A 1 83 ? -2.814 -8.115 11.245 1.00 91.31 83 GLY A CA 1
ATOM 644 C C . GLY A 1 83 ? -2.050 -7.673 9.986 1.00 91.31 83 GLY A C 1
ATOM 645 O O . GLY A 1 83 ? -2.645 -7.353 8.948 1.00 91.31 83 GLY A O 1
ATOM 646 N N . SER A 1 84 ? -0.717 -7.725 10.085 1.00 94.12 84 SER A N 1
ATOM 647 C CA . SER A 1 84 ? 0.177 -7.696 8.919 1.00 94.12 84 SER A CA 1
ATOM 648 C C . SER A 1 84 ? -0.235 -8.798 7.939 1.00 94.12 84 SER A C 1
ATOM 650 O O . SER A 1 84 ? -0.527 -9.925 8.350 1.00 94.12 84 SER A O 1
ATOM 652 N N . HIS A 1 85 ? -0.303 -8.452 6.656 1.00 94.88 85 HIS A N 1
ATOM 653 C CA . HIS A 1 85 ? -0.707 -9.367 5.590 1.00 94.88 85 HIS A CA 1
ATOM 654 C C . HIS A 1 85 ? 0.353 -9.499 4.500 1.00 94.88 85 HIS A C 1
ATOM 656 O O . HIS A 1 85 ? 0.585 -10.598 3.985 1.00 94.88 85 HIS A O 1
ATOM 662 N N . HIS A 1 86 ? 1.015 -8.387 4.177 1.00 96.06 86 HIS A N 1
ATOM 663 C CA . HIS A 1 86 ? 2.171 -8.386 3.301 1.00 96.06 86 HIS A CA 1
ATOM 664 C C . HIS A 1 86 ? 3.313 -7.582 3.893 1.00 96.06 86 HIS A C 1
ATOM 666 O O . HIS A 1 86 ? 3.108 -6.589 4.583 1.00 96.06 86 HIS A O 1
ATOM 672 N N . PHE A 1 87 ? 4.522 -7.978 3.540 1.00 94.00 87 PHE A N 1
ATOM 673 C CA . PHE A 1 87 ? 5.720 -7.192 3.740 1.00 94.00 87 PHE A CA 1
ATOM 674 C C . PHE A 1 87 ? 6.409 -6.998 2.398 1.00 94.00 87 PHE A C 1
ATOM 676 O O . PHE A 1 87 ? 6.632 -7.966 1.675 1.00 94.00 87 PHE A O 1
ATOM 683 N N . CYS A 1 88 ? 6.719 -5.758 2.052 1.00 94.44 88 CYS A N 1
AT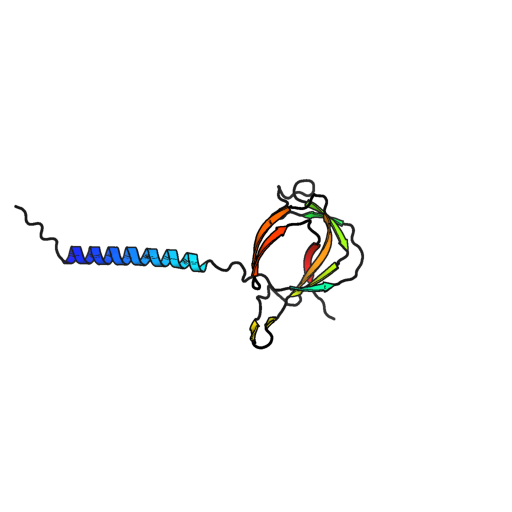OM 684 C CA . CYS A 1 88 ? 7.232 -5.382 0.750 1.00 94.44 88 CYS A CA 1
ATOM 685 C C . CYS A 1 88 ? 8.631 -4.792 0.864 1.00 94.44 88 CYS A C 1
ATOM 687 O O . CYS A 1 88 ? 8.846 -3.823 1.587 1.00 94.44 88 CYS A O 1
ATOM 689 N N . THR A 1 89 ? 9.574 -5.346 0.112 1.00 92.56 89 THR A N 1
ATOM 690 C CA . THR A 1 89 ? 10.951 -4.852 0.036 1.00 92.56 89 THR A CA 1
ATOM 691 C C . THR A 1 89 ? 11.159 -4.076 -1.250 1.00 92.56 89 THR A C 1
ATOM 693 O O . THR A 1 89 ? 10.513 -4.361 -2.262 1.00 92.56 89 THR A O 1
ATOM 696 N N . GLN A 1 90 ? 12.100 -3.138 -1.235 1.00 90.50 90 GLN A N 1
ATOM 697 C CA . GLN A 1 90 ? 12.517 -2.454 -2.453 1.00 90.50 90 GLN A CA 1
ATOM 698 C C . GLN A 1 90 ? 13.194 -3.439 -3.414 1.00 90.50 90 GLN A C 1
ATOM 700 O O . GLN A 1 90 ? 13.964 -4.312 -3.009 1.00 90.50 90 GLN A O 1
ATOM 705 N N . VAL A 1 91 ? 12.885 -3.318 -4.700 1.00 89.31 91 VAL A N 1
ATOM 706 C CA . VAL A 1 91 ? 13.516 -4.091 -5.769 1.00 89.31 91 VAL A CA 1
ATOM 707 C C . VAL A 1 91 ? 14.807 -3.382 -6.153 1.00 89.31 91 VAL A C 1
ATOM 709 O O . VAL A 1 91 ? 14.773 -2.253 -6.620 1.00 89.31 91 VAL A O 1
ATOM 712 N N . ARG A 1 92 ? 15.950 -4.049 -5.976 1.00 87.94 92 ARG A N 1
ATOM 713 C CA . ARG A 1 92 ? 17.261 -3.488 -6.340 1.00 87.94 92 ARG A CA 1
ATOM 714 C C . ARG A 1 92 ? 17.481 -3.423 -7.854 1.00 87.94 92 ARG A C 1
ATOM 716 O O . ARG A 1 92 ? 18.142 -2.519 -8.342 1.00 87.94 92 ARG A O 1
ATOM 723 N N . ALA A 1 93 ? 16.974 -4.413 -8.580 1.00 88.00 93 ALA A N 1
ATOM 724 C CA . ALA A 1 93 ? 17.093 -4.506 -10.028 1.00 88.00 93 ALA A CA 1
ATOM 725 C C . ALA A 1 93 ? 15.907 -5.288 -10.597 1.00 88.00 93 ALA A C 1
ATOM 727 O O . ALA A 1 93 ? 15.435 -6.244 -9.975 1.00 88.00 93 ALA A O 1
ATOM 728 N N . LYS A 1 94 ? 15.452 -4.897 -11.785 1.00 86.88 94 LYS A N 1
ATOM 729 C CA . LYS A 1 94 ? 14.463 -5.618 -12.590 1.00 86.88 94 LYS A CA 1
ATOM 730 C C . LYS A 1 94 ? 15.127 -5.957 -13.919 1.00 86.88 94 LYS A C 1
ATOM 732 O O . LYS A 1 94 ? 15.694 -5.079 -14.549 1.00 86.88 94 LYS A O 1
ATOM 737 N N . CYS A 1 95 ? 15.073 -7.214 -14.341 1.00 87.88 95 CYS A N 1
ATOM 738 C CA . CYS A 1 95 ? 15.636 -7.638 -15.621 1.00 87.88 95 CYS A CA 1
ATOM 739 C C . CYS A 1 95 ? 14.535 -8.205 -16.503 1.00 87.88 95 CYS A C 1
ATOM 741 O O . CYS A 1 95 ? 13.702 -8.984 -16.032 1.00 87.88 95 CYS A O 1
ATOM 743 N N . PHE A 1 96 ? 14.556 -7.832 -17.776 1.00 86.31 96 PHE A N 1
ATOM 744 C CA . PHE A 1 96 ? 13.694 -8.421 -18.787 1.00 86.31 96 PHE A CA 1
ATOM 745 C C . PHE A 1 96 ? 14.397 -9.651 -19.385 1.00 86.31 96 PHE A C 1
ATOM 747 O O . PHE A 1 96 ? 15.563 -9.556 -19.774 1.00 86.31 96 PHE A O 1
ATOM 754 N N . PRO A 1 97 ? 13.751 -10.832 -19.429 1.00 91.56 97 PRO A N 1
ATOM 755 C CA . PRO A 1 97 ? 14.368 -12.022 -20.006 1.00 91.56 97 PRO A CA 1
ATOM 756 C C . PRO A 1 97 ? 14.802 -11.792 -21.460 1.00 91.56 97 PRO A C 1
ATOM 758 O O . PRO A 1 97 ? 13.979 -11.439 -22.299 1.00 91.56 97 PRO A O 1
ATOM 761 N N . GLY A 1 98 ? 16.084 -12.022 -21.756 1.00 90.94 98 GLY A N 1
ATOM 762 C CA . GLY A 1 98 ? 16.652 -11.827 -23.098 1.00 90.94 98 GLY A CA 1
ATOM 763 C C . GLY A 1 98 ? 16.974 -10.373 -23.462 1.00 90.94 98 GLY A C 1
ATOM 764 O O . GLY A 1 98 ? 17.361 -10.113 -24.597 1.00 90.94 98 GLY A O 1
ATOM 765 N N . ASP A 1 99 ? 16.840 -9.451 -22.514 1.00 89.44 99 ASP A N 1
ATOM 766 C CA . ASP A 1 99 ? 17.093 -8.024 -22.690 1.00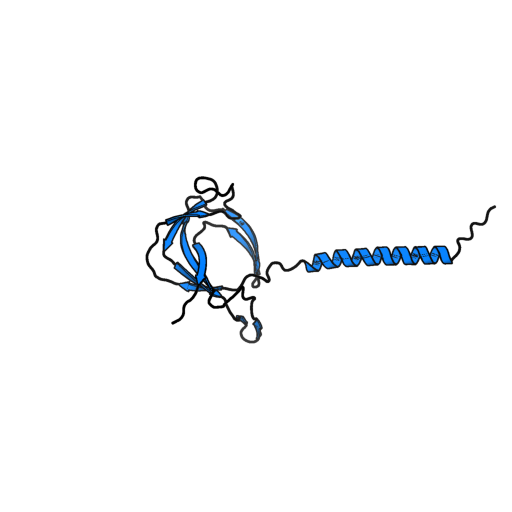 89.44 99 ASP A CA 1
ATOM 767 C C . ASP A 1 99 ? 17.903 -7.501 -21.480 1.00 89.44 99 ASP A C 1
ATOM 769 O O . ASP A 1 99 ? 18.709 -8.228 -20.888 1.00 89.44 99 ASP A O 1
ATOM 773 N N . SER A 1 100 ? 17.746 -6.231 -21.131 1.00 87.12 100 SER A N 1
ATOM 774 C CA . SER A 1 100 ? 18.537 -5.515 -20.143 1.00 87.12 100 SER A CA 1
ATOM 775 C C . SER A 1 100 ? 17.953 -5.567 -18.728 1.00 87.12 100 SER A C 1
ATOM 777 O O . SER A 1 100 ? 16.784 -5.891 -18.483 1.00 87.12 100 SER A O 1
ATOM 779 N N . CYS A 1 101 ? 18.819 -5.244 -17.768 1.00 88.50 101 CYS A N 1
ATOM 780 C CA . CYS A 1 101 ? 18.435 -4.966 -16.395 1.00 88.50 101 CYS A CA 1
ATOM 781 C C . CYS A 1 101 ? 18.340 -3.457 -16.180 1.00 88.50 101 CYS A C 1
ATOM 783 O O . CYS A 1 101 ? 19.280 -2.720 -16.470 1.00 88.50 101 CYS A O 1
ATOM 785 N N . GLU A 1 102 ? 17.238 -3.016 -15.593 1.00 84.69 102 GLU A N 1
ATOM 786 C CA . GLU A 1 102 ? 17.097 -1.690 -15.012 1.00 84.69 102 GLU A CA 1
ATOM 787 C C . GLU A 1 102 ? 17.368 -1.760 -13.501 1.00 84.69 102 GLU A C 1
ATOM 789 O O . GLU A 1 102 ? 16.996 -2.718 -12.814 1.00 84.69 102 GLU A O 1
ATOM 794 N N . SER A 1 103 ? 18.014 -0.726 -12.966 1.00 81.50 103 SER A N 1
ATOM 795 C CA . SER A 1 103 ? 18.087 -0.486 -11.525 1.00 81.50 103 SER A CA 1
ATOM 796 C C . SER A 1 103 ? 17.053 0.590 -11.202 1.00 81.50 103 S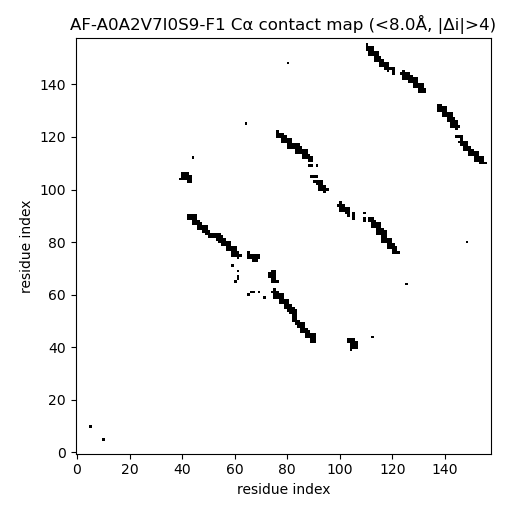ER A C 1
ATOM 798 O O . SER A 1 103 ? 17.345 1.767 -11.430 1.00 81.50 103 SER A O 1
ATOM 800 N N . PRO A 1 104 ? 15.844 0.229 -10.732 1.00 73.50 104 PRO A N 1
ATOM 801 C CA . PRO A 1 104 ? 14.848 1.227 -10.372 1.00 73.50 104 PRO A CA 1
ATOM 802 C C . PRO A 1 104 ? 15.383 2.114 -9.241 1.00 73.50 104 PRO A C 1
ATOM 804 O O . PRO A 1 104 ? 16.262 1.714 -8.467 1.00 73.50 104 PRO A O 1
ATOM 807 N N . PHE A 1 105 ? 14.861 3.337 -9.156 1.00 72.44 105 PHE A N 1
ATOM 808 C CA . PHE A 1 105 ? 15.236 4.262 -8.094 1.00 72.44 105 PHE A CA 1
ATOM 809 C C . PHE A 1 105 ? 15.009 3.605 -6.730 1.00 72.44 105 PHE A C 1
ATOM 811 O O . PHE A 1 105 ? 13.971 2.993 -6.494 1.00 72.44 105 PHE A O 1
ATOM 818 N N . THR A 1 106 ? 15.994 3.709 -5.842 1.00 67.31 106 THR A N 1
ATOM 819 C CA . THR A 1 106 ? 15.890 3.200 -4.473 1.00 67.31 106 THR A CA 1
ATOM 820 C C . THR A 1 106 ? 15.761 4.394 -3.535 1.00 67.31 106 THR A C 1
ATOM 822 O O . THR A 1 106 ? 16.732 5.110 -3.283 1.00 67.31 106 THR A O 1
ATOM 825 N N . ALA A 1 107 ? 14.554 4.632 -3.026 1.00 64.50 107 ALA A N 1
ATOM 826 C CA . ALA A 1 107 ? 14.287 5.625 -1.997 1.00 64.50 107 ALA A CA 1
ATOM 827 C C . ALA A 1 107 ? 14.852 5.147 -0.639 1.00 64.50 107 ALA A C 1
ATOM 829 O O . ALA A 1 107 ? 14.141 4.616 0.214 1.00 64.50 107 ALA A O 1
ATOM 830 N N . GLY A 1 108 ? 16.161 5.314 -0.432 1.00 71.69 108 GLY A N 1
ATOM 831 C CA . GLY A 1 108 ? 16.848 5.029 0.837 1.00 71.69 108 GLY A CA 1
ATOM 832 C C . GLY A 1 108 ? 17.516 3.649 0.920 1.00 71.69 108 GLY A C 1
ATOM 833 O O . GLY A 1 108 ? 17.839 3.044 -0.096 1.00 71.69 108 GLY A O 1
ATOM 834 N N . SER A 1 109 ? 17.778 3.170 2.146 1.00 80.62 109 SER A N 1
ATOM 835 C CA . SER A 1 109 ? 18.410 1.854 2.364 1.00 80.62 109 SER A CA 1
ATOM 836 C C . SER A 1 109 ? 17.516 0.709 1.874 1.00 80.62 109 SER A C 1
ATOM 838 O O . SER A 1 109 ? 16.295 0.771 2.034 1.00 80.62 109 SER A O 1
ATOM 840 N N . LEU A 1 110 ? 18.128 -0.368 1.365 1.00 83.50 110 LEU A N 1
ATOM 841 C CA . LEU A 1 110 ? 17.447 -1.641 1.084 1.00 83.50 110 LEU A CA 1
ATOM 842 C C . LEU A 1 110 ? 16.893 -2.303 2.357 1.00 83.50 110 LEU A C 1
ATOM 844 O O . LEU A 1 110 ? 16.004 -3.144 2.263 1.00 83.50 110 LEU A O 1
ATOM 848 N N . ASP A 1 111 ? 17.343 -1.852 3.529 1.00 84.56 111 ASP A N 1
ATOM 849 C CA . ASP A 1 111 ? 16.801 -2.235 4.835 1.00 84.56 111 ASP A CA 1
ATOM 850 C C . ASP A 1 111 ? 15.514 -1.473 5.186 1.00 84.56 111 ASP A C 1
ATOM 852 O O . ASP A 1 111 ? 15.027 -1.551 6.312 1.00 84.56 111 ASP A O 1
ATOM 856 N N . ASN A 1 112 ? 14.948 -0.709 4.249 1.00 87.19 112 ASN A N 1
ATOM 857 C CA . ASN A 1 112 ? 13.632 -0.100 4.387 1.00 87.19 112 ASN A CA 1
ATOM 858 C C . ASN A 1 112 ? 12.643 -0.756 3.420 1.00 87.19 112 ASN A C 1
ATOM 860 O O . ASN A 1 112 ? 12.929 -0.951 2.235 1.00 87.19 112 ASN A O 1
ATOM 864 N N . GLY A 1 113 ? 11.443 -1.025 3.919 1.00 91.38 113 GLY A N 1
ATOM 865 C CA . GLY A 1 113 ? 10.335 -1.590 3.163 1.00 91.38 113 GLY A CA 1
ATOM 866 C C . GLY A 1 113 ? 8.990 -1.048 3.630 1.00 91.38 113 GLY A C 1
ATOM 867 O O . GLY A 1 113 ? 8.911 -0.033 4.325 1.00 91.38 113 GLY A O 1
ATOM 868 N N . LEU A 1 114 ? 7.925 -1.746 3.254 1.00 94.00 114 LEU A N 1
ATOM 869 C CA . LEU A 1 114 ? 6.562 -1.465 3.683 1.00 94.00 114 LEU A CA 1
ATOM 870 C C . LEU A 1 114 ? 5.991 -2.684 4.403 1.00 94.00 114 LEU A C 1
ATOM 872 O O . LEU A 1 114 ? 6.108 -3.804 3.912 1.00 94.00 114 LEU A O 1
ATOM 876 N N . ASN A 1 115 ? 5.327 -2.477 5.533 1.00 94.25 115 ASN A N 1
ATOM 877 C CA . ASN A 1 115 ? 4.451 -3.479 6.125 1.00 94.25 115 ASN A CA 1
ATOM 878 C C . ASN A 1 115 ? 3.002 -3.111 5.803 1.00 94.25 115 ASN A C 1
ATOM 880 O O . ASN A 1 115 ? 2.536 -2.034 6.172 1.00 94.25 115 ASN A O 1
ATOM 884 N N . CYS A 1 116 ? 2.308 -3.990 5.092 1.00 96.31 116 CYS A N 1
ATOM 885 C CA . CYS A 1 116 ? 0.938 -3.806 4.650 1.00 96.31 116 CYS A CA 1
ATOM 886 C C . CYS A 1 116 ? -0.012 -4.620 5.524 1.00 96.31 116 CYS A C 1
ATOM 888 O O . CYS A 1 116 ? 0.011 -5.855 5.536 1.00 96.31 116 CYS A O 1
ATOM 890 N N . TYR A 1 117 ? -0.879 -3.912 6.232 1.00 95.69 117 TYR A N 1
ATOM 891 C CA . TYR A 1 117 ? -1.894 -4.473 7.109 1.00 95.69 117 TYR A CA 1
ATOM 892 C C . TYR A 1 117 ? -3.214 -4.590 6.368 1.00 95.69 117 TYR A C 1
ATOM 894 O O . TYR A 1 117 ? -3.593 -3.681 5.629 1.00 95.69 117 TYR A O 1
ATOM 902 N N . LYS A 1 118 ? -3.949 -5.679 6.602 1.00 95.31 118 LYS A N 1
ATOM 903 C CA . LYS A 1 118 ? -5.336 -5.761 6.135 1.00 95.31 118 LYS A CA 1
ATOM 904 C C . LYS A 1 118 ? -6.176 -4.747 6.909 1.00 95.31 118 LYS A C 1
ATOM 906 O O . LYS A 1 118 ? -6.076 -4.684 8.134 1.00 95.31 118 LYS A O 1
ATOM 911 N N . ILE A 1 119 ? -7.025 -3.999 6.216 1.00 95.69 119 ILE A N 1
ATOM 912 C CA . ILE A 1 119 ? -7.951 -3.053 6.844 1.00 95.69 119 ILE A CA 1
ATOM 913 C C . ILE A 1 119 ? -9.402 -3.469 6.630 1.00 95.69 119 ILE A C 1
ATOM 915 O O . ILE A 1 119 ? -9.738 -4.209 5.706 1.00 95.69 119 ILE A O 1
ATOM 919 N N . THR A 1 120 ? -10.269 -3.021 7.534 1.00 95.69 120 THR A N 1
ATOM 920 C CA . THR A 1 120 ? -11.724 -3.043 7.355 1.00 95.69 120 THR A CA 1
ATOM 921 C C . THR A 1 120 ? -12.213 -1.599 7.214 1.00 95.69 120 THR A C 1
ATOM 923 O O . THR A 1 120 ? -12.230 -0.888 8.223 1.00 95.69 120 THR A O 1
ATOM 926 N N . PRO A 1 121 ? -12.549 -1.170 5.987 1.00 89.69 121 PRO A N 1
ATOM 927 C CA . PRO A 1 121 ? -13.197 0.107 5.674 1.00 89.69 121 PRO A CA 1
ATOM 928 C C . PRO A 1 121 ? -14.503 0.340 6.421 1.00 89.69 121 PRO A C 1
ATOM 930 O O . PRO A 1 121 ? -15.265 -0.605 6.635 1.00 89.69 121 PRO A O 1
ATOM 933 N N . SER A 1 122 ? -14.790 1.597 6.768 1.00 83.94 122 SER A N 1
ATOM 934 C CA . SER A 1 122 ? -16.097 1.995 7.314 1.00 83.94 122 SER A CA 1
ATOM 935 C C . SER A 1 122 ? -17.088 2.480 6.253 1.00 83.94 122 SER A C 1
ATOM 937 O O . SER A 1 122 ? -18.262 2.661 6.571 1.00 83.94 122 SER A O 1
ATOM 939 N N . GLY A 1 123 ? -16.624 2.772 5.033 1.00 79.75 123 GLY A N 1
ATOM 940 C CA . GLY A 1 123 ? -17.406 3.433 3.984 1.00 79.75 123 GLY A CA 1
ATOM 941 C C . GLY A 1 123 ? -17.748 2.547 2.778 1.00 79.75 123 GLY A C 1
ATOM 942 O O . GLY A 1 123 ? -17.248 1.425 2.659 1.00 79.75 123 GLY A O 1
ATOM 943 N N . PRO A 1 124 ? -18.611 3.042 1.867 1.00 78.31 124 PRO A N 1
ATOM 944 C CA . PRO A 1 124 ? -18.837 2.398 0.576 1.00 78.31 124 PRO A CA 1
ATOM 945 C C . PRO A 1 124 ? -17.552 2.394 -0.280 1.00 78.31 124 PRO A C 1
ATOM 947 O O . PRO A 1 124 ? -16.651 3.197 -0.038 1.00 78.31 124 PRO A O 1
ATOM 950 N N . PRO A 1 125 ? -17.452 1.518 -1.300 1.00 84.94 125 PRO A N 1
ATOM 951 C CA . PRO A 1 125 ? -16.367 1.578 -2.280 1.00 84.94 125 PRO A CA 1
ATOM 952 C C . PRO A 1 125 ? -16.271 2.963 -2.939 1.00 84.94 125 PRO A C 1
ATOM 954 O O . PRO A 1 125 ? -17.298 3.590 -3.191 1.00 84.94 125 PRO A O 1
ATOM 957 N N . VAL A 1 126 ? -15.054 3.396 -3.288 1.00 92.19 126 VAL A N 1
ATOM 958 C CA . VAL A 1 126 ? -14.808 4.708 -3.919 1.00 92.19 126 VAL A CA 1
ATOM 959 C C . VAL A 1 126 ? -15.560 4.845 -5.251 1.00 92.19 126 VAL A C 1
ATOM 961 O O . VAL A 1 126 ? -16.198 5.862 -5.501 1.00 92.19 126 VAL A O 1
ATOM 964 N N . GLY A 1 127 ? -15.505 3.825 -6.114 1.00 91.50 127 GLY A N 1
ATOM 965 C CA . GLY A 1 127 ? -16.289 3.743 -7.353 1.00 91.50 127 GLY A CA 1
ATOM 966 C C . GLY A 1 127 ? -15.874 4.713 -8.467 1.00 91.50 127 GLY A C 1
ATOM 967 O O . GLY A 1 127 ? -16.593 4.851 -9.454 1.00 91.50 127 GLY A O 1
ATOM 968 N N . VAL A 1 128 ? -14.730 5.388 -8.336 1.00 92.88 128 VAL A N 1
ATOM 969 C CA . VAL A 1 128 ? -14.223 6.361 -9.319 1.00 92.88 128 VAL A CA 1
ATOM 970 C C . VAL A 1 128 ? -13.301 5.671 -10.319 1.00 92.88 128 VAL A C 1
ATOM 972 O O . VAL A 1 128 ? -12.499 4.826 -9.934 1.00 92.88 128 VAL A O 1
ATOM 975 N N . THR A 1 129 ? -13.374 6.049 -11.597 1.00 96.12 129 THR A N 1
ATOM 976 C CA . THR A 1 129 ? -12.407 5.605 -12.614 1.00 96.12 129 THR A CA 1
ATOM 977 C C . THR A 1 129 ? -11.291 6.633 -12.772 1.00 96.12 129 THR A C 1
ATOM 979 O O . THR A 1 129 ? -11.575 7.821 -12.923 1.00 96.12 129 THR A O 1
ATOM 982 N N . ILE A 1 130 ? -10.036 6.183 -12.728 1.00 94.06 130 ILE A N 1
ATOM 983 C CA . ILE A 1 130 ? -8.844 7.025 -12.877 1.00 94.06 130 ILE A CA 1
ATOM 984 C C . ILE A 1 130 ? -7.944 6.511 -14.010 1.00 94.06 130 ILE A C 1
ATOM 986 O O . ILE A 1 130 ? -7.792 5.294 -14.140 1.00 94.06 130 ILE A O 1
ATOM 990 N N . PRO A 1 131 ? -7.317 7.399 -14.799 1.00 95.81 131 PRO A N 1
ATOM 991 C CA . PRO A 1 131 ? -6.242 7.007 -15.699 1.00 95.81 131 PRO A CA 1
ATOM 992 C C . PRO A 1 131 ? -4.967 6.728 -14.891 1.00 95.81 131 PRO A C 1
ATOM 994 O O . PRO A 1 131 ? -4.624 7.479 -13.971 1.00 95.81 131 PRO A O 1
ATOM 997 N N . VAL A 1 132 ? -4.276 5.645 -15.229 1.00 91.00 132 VAL A N 1
ATOM 998 C CA . VAL A 1 132 ? -2.976 5.253 -14.681 1.00 91.00 132 VAL A CA 1
ATOM 999 C C . VAL A 1 132 ? -2.074 4.865 -15.840 1.00 91.00 132 VAL A C 1
ATOM 1001 O O . VAL A 1 132 ? -2.475 4.091 -16.701 1.00 91.00 132 VAL A O 1
ATOM 1004 N N . ASP A 1 133 ? -0.862 5.399 -15.832 1.00 89.31 133 ASP A N 1
ATOM 1005 C CA . ASP A 1 133 ? 0.198 5.058 -16.770 1.00 89.31 133 ASP A CA 1
ATOM 1006 C C . ASP A 1 133 ? 1.392 4.548 -15.962 1.00 89.31 133 ASP A C 1
ATOM 1008 O O . ASP A 1 133 ? 1.839 5.209 -15.016 1.00 89.31 133 ASP A O 1
ATOM 1012 N N . ASP A 1 134 ? 1.841 3.337 -16.276 1.00 84.44 134 ASP A N 1
ATOM 1013 C CA . ASP A 1 134 ? 2.994 2.698 -15.657 1.00 84.44 134 ASP A CA 1
ATOM 1014 C C . ASP A 1 134 ? 3.889 2.034 -16.712 1.00 84.44 134 ASP A C 1
ATOM 1016 O O . ASP A 1 134 ? 3.614 2.033 -17.909 1.00 84.44 134 ASP A O 1
ATOM 1020 N N . GLN A 1 135 ? 5.005 1.455 -16.275 1.00 79.88 135 GLN A N 1
ATOM 1021 C CA . GLN A 1 135 ? 5.998 0.851 -17.162 1.00 79.88 135 GLN A CA 1
ATOM 1022 C C . GLN A 1 135 ? 5.498 -0.368 -17.962 1.00 79.88 135 GLN A C 1
ATOM 1024 O O . GLN A 1 135 ? 6.270 -0.929 -18.743 1.00 79.88 135 GLN A O 1
ATOM 1029 N N . PHE A 1 136 ? 4.275 -0.839 -17.719 1.00 85.31 136 PHE A N 1
ATOM 1030 C CA . PHE A 1 136 ? 3.659 -1.958 -18.420 1.00 85.31 136 PHE A CA 1
ATOM 1031 C C . PHE A 1 136 ? 2.529 -1.512 -19.348 1.00 85.31 136 PHE A C 1
ATOM 1033 O O . PHE A 1 136 ? 2.430 -2.060 -20.447 1.00 85.31 136 PHE A O 1
ATOM 1040 N N . ALA A 1 137 ? 1.673 -0.574 -18.926 1.00 88.81 137 ALA A N 1
ATOM 1041 C CA . ALA A 1 137 ? 0.566 -0.089 -19.749 1.00 88.81 137 ALA A CA 1
ATOM 1042 C C . ALA A 1 137 ? -0.049 1.229 -19.251 1.00 88.81 137 ALA A C 1
ATOM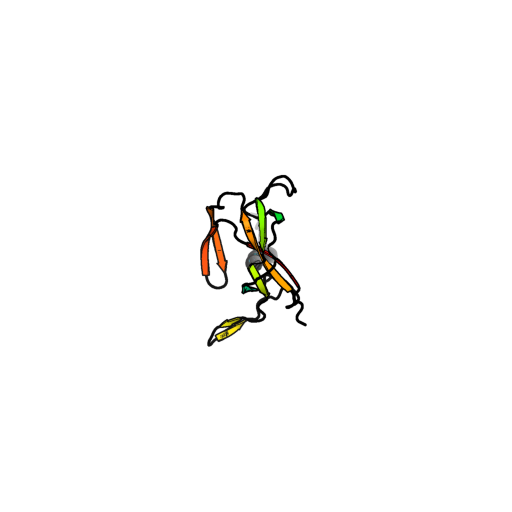 1044 O O . ALA A 1 137 ? -0.090 1.512 -18.054 1.00 88.81 137 ALA A O 1
ATOM 1045 N N . GLU A 1 138 ? -0.677 1.945 -20.185 1.00 94.69 138 GLU A N 1
ATOM 1046 C CA . GLU A 1 138 ? -1.691 2.954 -19.885 1.00 94.69 138 GLU A CA 1
ATOM 1047 C C . GLU A 1 138 ? -3.068 2.280 -19.753 1.00 94.69 138 GLU A C 1
ATOM 1049 O O . GLU A 1 138 ? -3.492 1.506 -20.616 1.00 94.69 138 GLU A O 1
ATOM 1054 N N . GLN A 1 139 ? -3.778 2.557 -18.660 1.00 95.50 139 GLN A N 1
ATOM 1055 C CA . GLN A 1 139 ? -5.053 1.921 -18.338 1.00 95.50 139 GLN A CA 1
ATOM 1056 C C . GLN A 1 139 ? -5.986 2.819 -17.518 1.00 95.50 139 GLN A C 1
ATOM 1058 O O . GLN A 1 139 ? -5.561 3.637 -16.707 1.00 95.50 139 GLN A O 1
ATOM 1063 N N . ASN A 1 140 ? -7.293 2.604 -17.678 1.00 96.12 140 ASN A N 1
ATOM 1064 C CA . ASN A 1 140 ? -8.316 3.200 -16.821 1.00 96.12 140 ASN A CA 1
ATOM 1065 C C . ASN A 1 140 ? -8.718 2.207 -15.724 1.00 96.12 140 ASN A C 1
ATOM 1067 O O . ASN A 1 140 ? -9.267 1.144 -16.018 1.00 96.12 140 ASN A O 1
ATOM 1071 N N . LEU A 1 141 ? -8.470 2.558 -14.462 1.00 94.62 141 LEU A N 1
ATOM 1072 C CA . LEU A 1 141 ? -8.755 1.717 -13.299 1.00 94.62 141 LEU A CA 1
ATOM 1073 C C . LEU A 1 141 ? -9.981 2.216 -12.539 1.00 94.62 141 LEU A C 1
ATOM 1075 O O . LEU A 1 141 ? -10.041 3.382 -12.154 1.00 94.62 141 LEU A O 1
ATOM 1079 N N . THR A 1 142 ? -10.929 1.324 -12.246 1.00 95.88 142 THR A N 1
ATOM 1080 C CA . THR A 1 142 ? -12.017 1.606 -11.300 1.00 95.88 142 THR A CA 1
ATOM 1081 C C . THR A 1 142 ? -11.544 1.339 -9.872 1.00 95.88 142 THR A C 1
ATOM 1083 O O . THR A 1 142 ? -11.240 0.205 -9.501 1.00 95.88 142 THR A O 1
ATOM 1086 N N . VAL A 1 143 ? -11.491 2.388 -9.055 1.00 93.88 143 VAL A N 1
ATOM 1087 C CA . VAL A 1 143 ? -11.044 2.336 -7.662 1.00 93.88 143 VAL A CA 1
ATOM 1088 C C . VAL A 1 143 ? -12.140 1.718 -6.799 1.00 93.88 143 VAL A C 1
ATOM 1090 O O . VAL A 1 143 ? -13.231 2.267 -6.651 1.00 93.88 143 VAL A O 1
ATOM 1093 N N . GLY A 1 144 ? -11.847 0.548 -6.236 1.00 93.12 144 GLY A N 1
ATOM 1094 C CA . GLY A 1 144 ? -12.746 -0.168 -5.337 1.00 93.12 144 GLY A CA 1
ATOM 1095 C C . GLY A 1 144 ? -12.617 0.261 -3.874 1.00 93.12 144 GLY A C 1
ATOM 1096 O O . GLY A 1 144 ? -12.163 1.351 -3.538 1.00 93.12 144 GLY A O 1
ATOM 1097 N N . THR A 1 145 ? -13.031 -0.635 -2.987 1.00 93.50 145 THR A N 1
ATOM 1098 C CA . THR A 1 145 ? -12.853 -0.509 -1.538 1.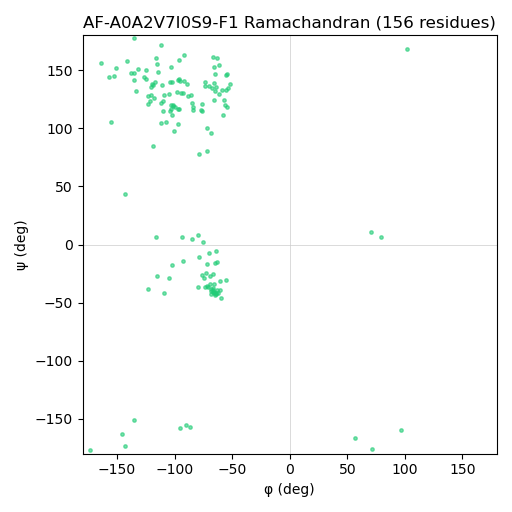00 93.50 145 THR A CA 1
ATOM 1099 C C . THR A 1 145 ? -11.381 -0.679 -1.152 1.00 93.50 145 THR A C 1
ATOM 1101 O O . THR A 1 145 ? -10.728 -1.606 -1.633 1.00 93.50 145 THR A O 1
ATOM 1104 N N . ALA A 1 146 ? -10.864 0.167 -0.256 1.00 94.06 146 ALA A N 1
ATOM 1105 C CA . ALA A 1 146 ? -9.496 0.052 0.244 1.00 94.06 146 ALA A CA 1
ATOM 1106 C C . ALA A 1 146 ? -9.300 -1.254 1.041 1.00 94.06 146 ALA A C 1
ATOM 1108 O O . ALA A 1 146 ? -10.110 -1.604 1.893 1.00 94.06 146 ALA A O 1
ATOM 1109 N N . GLN A 1 147 ? -8.230 -2.006 0.770 1.00 94.12 147 GLN A N 1
ATOM 1110 C CA . GLN A 1 147 ? -8.018 -3.327 1.393 1.00 94.12 147 GLN A CA 1
ATOM 1111 C C . GLN A 1 147 ? -6.788 -3.395 2.295 1.00 94.12 147 GLN A C 1
ATOM 1113 O O . GLN A 1 147 ? -6.759 -4.192 3.239 1.00 94.12 147 GLN A O 1
ATOM 1118 N N . PHE A 1 148 ? -5.787 -2.555 2.025 1.00 95.56 148 PHE A N 1
ATOM 1119 C CA . PHE A 1 148 ? -4.510 -2.570 2.724 1.00 95.56 148 PHE A CA 1
ATOM 1120 C C . PHE A 1 148 ? -4.054 -1.164 3.104 1.00 95.56 148 PHE A C 1
ATOM 1122 O O . PHE A 1 148 ? -4.190 -0.232 2.317 1.00 95.56 148 PHE A O 1
ATOM 1129 N N . LEU A 1 149 ? -3.456 -1.046 4.290 1.00 95.62 149 LEU A N 1
ATOM 1130 C CA . LEU A 1 149 ? -2.675 0.113 4.717 1.00 95.62 149 LEU A CA 1
ATOM 1131 C C . LEU A 1 149 ? -1.203 -0.298 4.780 1.00 95.62 149 LEU A C 1
ATOM 1133 O O . LEU A 1 149 ? -0.845 -1.140 5.601 1.00 95.62 149 LEU A O 1
ATOM 1137 N N . CYS A 1 150 ? -0.359 0.285 3.929 1.00 96.12 150 CYS A N 1
ATOM 1138 C CA . CYS A 1 150 ? 1.079 0.017 3.892 1.00 96.12 150 CYS A CA 1
ATOM 1139 C C . CYS A 1 150 ? 1.862 1.136 4.585 1.00 96.12 150 CYS A C 1
ATOM 1141 O O . CYS A 1 150 ? 1.797 2.288 4.162 1.00 96.12 150 CYS A O 1
ATOM 1143 N N . THR A 1 151 ? 2.617 0.802 5.632 1.00 94.00 151 THR A N 1
ATOM 1144 C CA . THR A 1 151 ? 3.423 1.761 6.407 1.00 94.00 151 THR A CA 1
ATOM 1145 C C . THR A 1 151 ? 4.916 1.482 6.248 1.00 94.00 151 THR A C 1
ATOM 1147 O O . THR A 1 151 ? 5.284 0.309 6.141 1.00 94.00 151 THR A O 1
ATOM 1150 N N . PRO A 1 152 ? 5.796 2.501 6.306 1.00 93.25 152 PRO A N 1
ATOM 1151 C CA . PRO A 1 152 ? 7.240 2.284 6.338 1.00 93.25 152 PRO A CA 1
ATOM 1152 C C . PRO A 1 152 ? 7.653 1.296 7.436 1.00 93.25 152 PRO A C 1
ATOM 1154 O O . PRO A 1 152 ? 7.142 1.348 8.555 1.00 93.25 152 PRO A O 1
ATOM 1157 N N . ALA A 1 153 ? 8.581 0.403 7.111 1.00 91.31 153 ALA A N 1
ATOM 1158 C CA . ALA A 1 153 ? 9.130 -0.599 8.015 1.00 91.31 153 ALA A CA 1
ATOM 1159 C C . ALA A 1 153 ? 10.647 -0.710 7.822 1.00 91.31 153 ALA A C 1
ATOM 1161 O O . ALA A 1 153 ? 11.145 -0.545 6.708 1.00 91.31 153 ALA A O 1
ATOM 1162 N N . ARG A 1 154 ? 11.374 -1.012 8.901 1.00 88.94 154 ARG A N 1
ATOM 1163 C CA . ARG A 1 154 ? 12.796 -1.370 8.840 1.00 88.94 154 ARG A CA 1
ATOM 1164 C C . ARG A 1 154 ? 12.957 -2.882 8.855 1.00 88.94 154 ARG A C 1
ATOM 1166 O O . ARG A 1 154 ? 12.233 -3.570 9.569 1.00 88.94 154 ARG A O 1
ATOM 1173 N N . ILE A 1 155 ? 13.912 -3.365 8.077 1.00 81.94 155 ILE A N 1
ATOM 1174 C CA . ILE A 1 155 ? 14.299 -4.766 7.982 1.00 81.94 155 ILE A CA 1
ATOM 1175 C C . ILE A 1 155 ? 15.551 -4.941 8.834 1.00 81.94 155 ILE A C 1
ATOM 1177 O O . ILE A 1 155 ? 16.574 -4.321 8.563 1.00 81.94 155 ILE A O 1
ATOM 1181 N N . SER A 1 156 ? 15.472 -5.768 9.869 1.00 73.62 156 SER A N 1
ATOM 1182 C CA . SER A 1 156 ? 16.649 -6.299 10.554 1.00 73.62 156 SER A CA 1
ATOM 1183 C C . SER A 1 156 ? 16.819 -7.739 10.097 1.00 73.62 156 SER A C 1
ATOM 1185 O O . SER A 1 156 ? 15.935 -8.567 10.325 1.00 73.62 156 SER A O 1
ATOM 1187 N N . VAL A 1 157 ? 17.911 -8.012 9.394 1.00 63.94 157 VAL A N 1
ATOM 1188 C CA . VAL A 1 157 ? 18.337 -9.377 9.094 1.00 63.94 157 VAL A CA 1
ATOM 1189 C C . VAL A 1 157 ? 19.471 -9.658 10.070 1.00 63.94 157 VAL A C 1
ATOM 1191 O O . VAL A 1 157 ? 20.494 -8.979 9.996 1.00 63.94 157 VAL A O 1
ATOM 1194 N N . ASP A 1 158 ? 19.235 -10.556 11.025 1.00 54.25 158 ASP A N 1
ATOM 1195 C CA . ASP A 1 158 ? 20.284 -11.064 11.919 1.00 54.25 158 ASP A CA 1
ATOM 1196 C C . ASP A 1 158 ? 21.247 -11.994 11.162 1.00 54.25 158 ASP A C 1
ATOM 1198 O O . ASP A 1 158 ? 20.779 -12.716 10.244 1.00 54.25 158 ASP A O 1
#

pLDDT: mean 80.3, std 17.31, range [39.47, 96.69]

Foldseek 3Di:
DDDPPPDVVNVVVVVVVVVVVVVVVVVVVVVVVVPPDPPQADFDKDKDFDDDDWAFDKDFDDDPLWHDDDDRVDTGWIKTWTDFTIKIFGDQWDQDVPDGIDGGHDNDDSQKTKGKTFIDTPDAFSQDWDWDQDPPGTDIDGGTDDTIDIDMDGHDDD

Radius of gyration: 27.58 Å; Cα contacts (8 Å, |Δi|>4): 240; chains: 1; bounding box: 40×79×67 Å